Protein AF-A0A2N7Y4T1-F1 (afdb_monomer)

Nearest PDB structures (foldseek):
  5k3w-assembly1_A  TM=9.916E-01  e=2.520E-07  Curtobacterium pusillum
  5k3w-assemb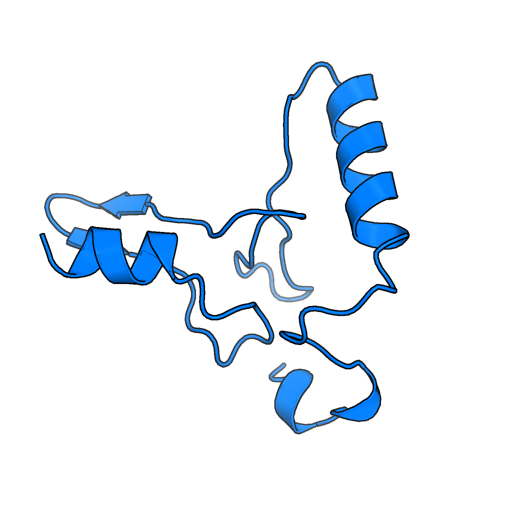ly1_B  TM=9.877E-01  e=3.490E-07  Curtobacterium pusillum
  6q1s-assembly1_A  TM=9.705E-01  e=4.529E-07  Mycobacterium tuberculosis H37Rv
  8pnw-assembly1_A  TM=9.786E-01  e=8.689E-07  Blastococcus saxo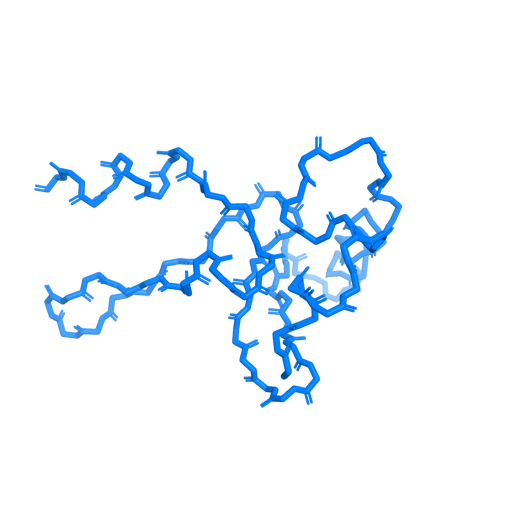bsidens
  3lul-assembly1_A  TM=9.421E-01  e=3.718E-04  Legionella pneumophila subsp. pneumophila str. Philadelphia 1

Foldseek 3Di:
DLCCVVPVVVVQQHPDPPLPVLVVQCVVCVVVVHRWDWDADPVGHTAQTSPGFDWDDDPNDIDGDDCSSRHHPDPVVVVVVVD

Structure (mmCIF, N/CA/C/O backbone):
data_AF-A0A2N7Y4T1-F1
#
_entry.id   AF-A0A2N7Y4T1-F1
#
loop_
_atom_site.group_PDB
_atom_site.id
_atom_site.type_symbol
_atom_site.label_atom_id
_atom_site.label_alt_id
_atom_site.label_comp_id
_atom_site.label_asym_id
_atom_site.label_entity_id
_atom_site.label_seq_id
_atom_site.pdbx_PDB_ins_code
_atom_site.Cartn_x
_atom_site.Cartn_y
_atom_site.Cartn_z
_atom_site.occupancy
_atom_site.B_iso_or_equiv
_atom_site.auth_seq_id
_atom_site.auth_comp_id
_atom_site.auth_asym_id
_atom_site.auth_atom_id
_atom_site.pdbx_PDB_model_num
ATOM 1 N N . VAL A 1 1 ? -0.579 8.129 -14.953 1.00 53.06 1 VAL A N 1
ATOM 2 C CA . VAL A 1 1 ? 0.436 7.660 -15.920 1.00 53.06 1 VAL A CA 1
ATOM 3 C C . VAL A 1 1 ? 0.978 6.347 -15.391 1.00 53.06 1 VAL A C 1
ATOM 5 O O . VAL A 1 1 ? 1.294 6.299 -14.212 1.00 53.06 1 VAL A O 1
ATOM 8 N N . ASP A 1 2 ? 1.053 5.288 -16.203 1.00 64.25 2 ASP A N 1
ATOM 9 C CA . ASP A 1 2 ? 1.769 4.057 -15.824 1.00 64.25 2 ASP A CA 1
ATOM 10 C C . ASP A 1 2 ? 3.276 4.367 -15.770 1.00 64.25 2 ASP A C 1
ATOM 12 O O . ASP A 1 2 ? 4.018 4.226 -16.746 1.00 64.25 2 ASP A O 1
ATOM 16 N N . LEU A 1 3 ? 3.699 4.943 -14.641 1.00 69.44 3 LEU A N 1
ATOM 17 C CA . LEU A 1 3 ? 5.089 5.298 -14.375 1.00 69.44 3 LEU A CA 1
ATOM 18 C C . LEU A 1 3 ? 5.942 4.042 -14.204 1.00 69.44 3 LEU A C 1
ATOM 20 O O . LEU A 1 3 ? 7.121 4.082 -14.545 1.00 69.44 3 LEU A O 1
ATOM 24 N N . SER A 1 4 ? 5.357 2.930 -13.750 1.00 72.94 4 SER A N 1
ATOM 25 C CA . SER A 1 4 ? 6.061 1.654 -13.630 1.00 72.94 4 SER A CA 1
ATOM 26 C C . SER A 1 4 ? 6.587 1.161 -14.976 1.00 72.94 4 SER A C 1
ATOM 28 O O . SER A 1 4 ? 7.756 0.790 -15.062 1.00 72.94 4 SER A O 1
ATOM 30 N N . ALA A 1 5 ? 5.786 1.228 -16.044 1.00 75.94 5 ALA A N 1
ATOM 31 C CA . ALA A 1 5 ? 6.234 0.824 -17.377 1.00 75.94 5 ALA A CA 1
ATOM 32 C C . ALA A 1 5 ? 7.186 1.842 -18.029 1.00 75.94 5 ALA A C 1
ATOM 34 O O . ALA A 1 5 ? 8.105 1.463 -18.754 1.00 75.94 5 ALA A O 1
ATOM 35 N N . ARG A 1 6 ? 6.976 3.145 -17.797 1.00 84.94 6 ARG A N 1
ATOM 36 C CA . ARG A 1 6 ? 7.729 4.214 -18.485 1.00 84.94 6 ARG A CA 1
ATOM 37 C C . ARG A 1 6 ? 9.029 4.622 -17.792 1.00 84.94 6 ARG A C 1
ATOM 39 O O . AR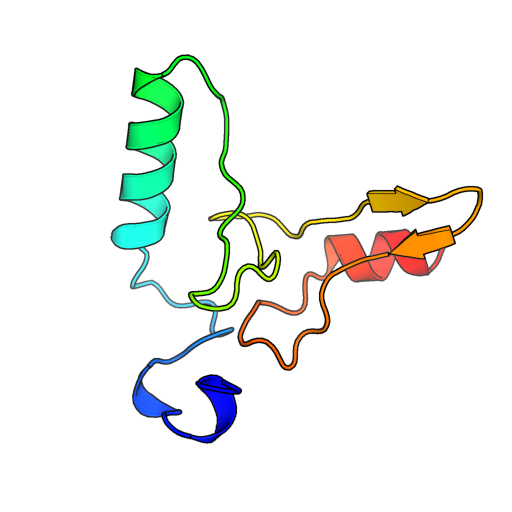G A 1 6 ? 9.879 5.228 -18.439 1.00 84.94 6 ARG A O 1
ATOM 46 N N . ALA A 1 7 ? 9.171 4.329 -16.503 1.00 89.25 7 ALA A N 1
ATOM 47 C CA . ALA A 1 7 ? 10.330 4.686 -15.691 1.00 89.25 7 ALA A CA 1
ATOM 48 C C . ALA A 1 7 ? 10.707 3.539 -14.729 1.00 89.25 7 ALA A C 1
ATOM 50 O O . ALA A 1 7 ? 10.668 3.716 -13.510 1.00 89.25 7 ALA A O 1
ATOM 51 N N . PRO A 1 8 ? 11.103 2.358 -15.245 1.00 88.69 8 PRO A N 1
ATOM 52 C CA . PRO A 1 8 ? 11.375 1.173 -14.423 1.00 88.69 8 PRO A CA 1
ATOM 53 C C . PRO A 1 8 ? 12.501 1.378 -13.395 1.00 88.69 8 PRO A C 1
ATOM 55 O O . PRO A 1 8 ? 12.523 0.723 -12.356 1.00 88.69 8 PRO A O 1
ATOM 58 N N . TRP A 1 9 ? 13.406 2.332 -13.631 1.00 93.56 9 TRP A N 1
ATOM 59 C CA . TRP A 1 9 ? 14.453 2.724 -12.679 1.00 93.56 9 TRP A CA 1
ATOM 60 C C . TRP A 1 9 ? 13.918 3.354 -11.382 1.00 93.56 9 TRP A C 1
ATOM 62 O O . TRP A 1 9 ? 14.680 3.494 -10.431 1.00 93.56 9 TRP A O 1
ATOM 72 N N . GLN A 1 10 ? 12.632 3.719 -11.318 1.00 92.38 1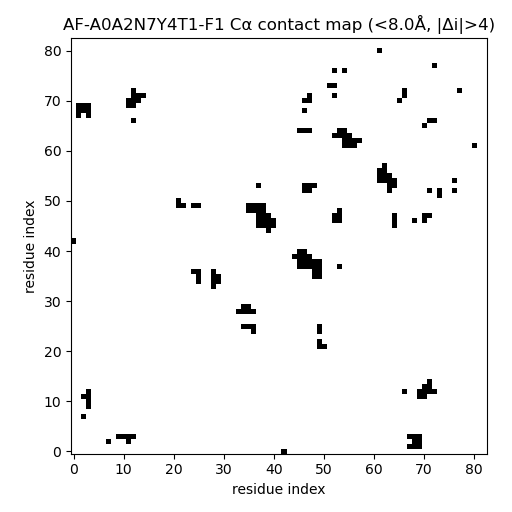0 GLN A N 1
ATOM 73 C CA . GLN A 1 10 ? 11.981 4.185 -10.087 1.00 92.38 10 GLN A CA 1
ATOM 74 C C . GLN A 1 10 ? 11.605 3.043 -9.132 1.00 92.38 10 GLN A C 1
ATOM 76 O O . GLN A 1 10 ? 11.245 3.308 -7.989 1.00 92.38 10 GLN A O 1
ATOM 81 N N . LEU A 1 11 ? 11.694 1.781 -9.576 1.00 93.00 11 LEU A N 1
ATOM 82 C CA . LEU A 1 11 ? 11.461 0.589 -8.748 1.00 93.00 11 LEU A CA 1
ATOM 83 C C . LEU A 1 11 ? 10.066 0.539 -8.089 1.00 93.00 11 LEU A C 1
ATOM 85 O O . LEU A 1 11 ? 9.897 -0.060 -7.025 1.00 93.00 11 LEU A O 1
ATOM 89 N N . LEU A 1 12 ? 9.059 1.156 -8.716 1.00 91.69 12 LEU A N 1
ATOM 90 C CA . LEU A 1 12 ? 7.674 1.110 -8.242 1.00 91.69 12 LEU A CA 1
ATOM 91 C C . LEU A 1 12 ? 7.182 -0.344 -8.181 1.00 91.69 12 LEU A C 1
ATOM 93 O O . LEU A 1 12 ? 7.429 -1.128 -9.096 1.00 91.69 12 LEU A O 1
ATOM 97 N N . GLY A 1 13 ? 6.513 -0.708 -7.089 1.00 91.44 13 GLY A N 1
ATOM 98 C CA . GLY A 1 13 ? 6.045 -2.072 -6.832 1.00 91.44 13 GLY A CA 1
ATOM 99 C C . GLY A 1 13 ? 7.140 -3.069 -6.431 1.00 91.44 13 GLY A C 1
ATOM 100 O O . GLY A 1 13 ? 6.837 -4.242 -6.227 1.00 91.44 13 GLY A O 1
ATOM 101 N N . ALA A 1 14 ? 8.403 -2.650 -6.283 1.00 94.44 14 ALA A N 1
ATOM 102 C CA . ALA A 1 14 ? 9.462 -3.510 -5.761 1.00 94.44 14 ALA A CA 1
ATOM 103 C C . ALA A 1 14 ? 9.563 -3.410 -4.231 1.00 94.44 14 ALA A C 1
ATOM 105 O O . ALA A 1 14 ? 9.602 -2.323 -3.651 1.00 94.44 14 ALA A O 1
ATOM 106 N N . LYS A 1 15 ? 9.691 -4.556 -3.552 1.00 96.31 15 LYS A N 1
ATOM 107 C CA . LYS A 1 15 ? 9.909 -4.595 -2.100 1.00 96.31 15 LYS A CA 1
ATOM 108 C C . LYS A 1 15 ? 11.389 -4.386 -1.783 1.00 96.31 15 LYS A C 1
ATOM 110 O O . LYS A 1 15 ? 12.132 -5.343 -1.586 1.00 96.31 15 LYS A O 1
ATOM 115 N N . THR A 1 16 ? 11.821 -3.130 -1.776 1.00 96.88 16 THR A N 1
ATOM 116 C CA . THR A 1 16 ? 13.226 -2.756 -1.553 1.00 96.88 16 THR A CA 1
ATOM 117 C C . THR A 1 16 ? 13.496 -2.338 -0.105 1.00 96.88 16 THR A C 1
ATOM 119 O O . THR A 1 16 ? 12.574 -2.114 0.677 1.00 96.88 16 THR A O 1
ATOM 122 N N . LEU A 1 17 ? 14.777 -2.196 0.250 1.00 98.00 17 LEU A N 1
ATOM 123 C CA . LEU A 1 17 ? 15.192 -1.568 1.511 1.00 98.00 17 LEU A CA 1
ATOM 124 C C . LEU A 1 17 ? 15.126 -0.031 1.469 1.00 98.00 17 LEU A C 1
ATOM 126 O O . LEU A 1 17 ? 15.253 0.606 2.514 1.00 98.00 17 LEU A O 1
ATOM 130 N N . SER A 1 18 ? 14.911 0.575 0.296 1.00 97.50 18 SER A N 1
ATOM 131 C CA . SER A 1 18 ? 14.816 2.029 0.105 1.00 97.50 18 SER A CA 1
ATOM 132 C C . SER A 1 18 ? 13.477 2.573 0.622 1.00 97.50 18 SER A C 1
ATOM 134 O O . SER A 1 18 ? 12.654 3.081 -0.129 1.00 97.50 18 SER A O 1
ATOM 136 N N . TYR A 1 19 ? 13.252 2.449 1.931 1.00 97.25 19 TYR A N 1
ATOM 137 C CA . TYR A 1 19 ? 11.961 2.652 2.599 1.00 97.25 19 TYR A CA 1
ATOM 138 C C . TYR A 1 19 ? 11.834 4.006 3.315 1.00 97.25 19 TYR A C 1
ATOM 140 O O . TYR A 1 19 ? 10.912 4.218 4.103 1.00 97.25 19 TYR A O 1
ATOM 148 N N . ALA A 1 20 ? 12.760 4.938 3.075 1.00 98.38 20 ALA A N 1
ATOM 149 C CA . ALA A 1 20 ? 12.800 6.222 3.777 1.00 98.38 20 ALA A CA 1
ATOM 150 C C . ALA A 1 20 ? 11.478 7.004 3.650 1.00 98.38 20 ALA A C 1
ATOM 152 O O . ALA A 1 20 ? 10.972 7.507 4.654 1.00 98.38 20 ALA A O 1
ATOM 153 N N . THR A 1 21 ? 10.888 7.044 2.450 1.00 97.31 21 THR A N 1
ATOM 154 C CA . THR A 1 21 ? 9.605 7.716 2.184 1.00 97.31 21 THR A CA 1
ATOM 155 C C . THR A 1 21 ? 8.445 7.031 2.904 1.00 97.31 21 THR A C 1
ATOM 157 O O . THR A 1 21 ? 7.650 7.703 3.555 1.00 97.31 21 THR A O 1
ATOM 160 N N . ASN A 1 22 ? 8.389 5.696 2.882 1.00 98.12 22 ASN A N 1
ATOM 161 C CA . ASN A 1 22 ? 7.398 4.896 3.607 1.00 98.12 22 ASN A CA 1
ATOM 162 C C . ASN A 1 22 ? 7.446 5.205 5.111 1.00 98.12 22 ASN A C 1
ATOM 164 O O . ASN A 1 22 ? 6.423 5.485 5.732 1.00 98.12 22 ASN A O 1
ATOM 168 N N . MET A 1 23 ? 8.650 5.228 5.691 1.00 98.44 23 MET A N 1
ATOM 169 C CA . MET A 1 23 ? 8.836 5.535 7.111 1.00 98.44 23 MET A CA 1
ATOM 170 C C . MET A 1 23 ? 8.527 6.998 7.441 1.00 98.44 23 MET A C 1
ATOM 172 O O . MET A 1 23 ? 8.031 7.288 8.528 1.00 98.44 23 MET A O 1
ATOM 176 N N . ALA A 1 24 ? 8.814 7.930 6.530 1.00 98.75 24 ALA A N 1
ATOM 177 C CA . ALA A 1 24 ? 8.447 9.333 6.693 1.00 98.75 24 ALA A CA 1
ATOM 178 C C . ALA A 1 24 ? 6.925 9.528 6.701 1.00 98.75 24 ALA A C 1
ATOM 180 O O . ALA A 1 24 ? 6.422 10.255 7.554 1.00 98.75 24 ALA A O 1
ATOM 181 N N . ALA A 1 25 ? 6.201 8.836 5.820 1.00 98.69 25 ALA A N 1
ATOM 182 C CA . ALA A 1 25 ? 4.746 8.900 5.758 1.00 98.69 25 ALA A CA 1
ATOM 183 C C . ALA A 1 25 ? 4.082 8.373 7.043 1.00 98.69 25 ALA A C 1
ATOM 185 O O . ALA A 1 25 ? 3.162 9.004 7.556 1.00 98.69 25 ALA A O 1
ATOM 186 N N . LEU A 1 26 ? 4.609 7.293 7.632 1.00 98.75 26 LEU A N 1
ATOM 187 C CA . LEU A 1 26 ? 4.138 6.789 8.931 1.00 98.75 26 LEU A CA 1
ATOM 188 C C . LEU A 1 26 ? 4.372 7.794 10.070 1.00 98.75 26 LEU A C 1
ATOM 190 O O . LEU A 1 26 ? 3.491 8.004 10.898 1.00 98.75 26 LEU A O 1
ATOM 194 N N . ARG A 1 27 ? 5.538 8.458 10.109 1.00 98.69 27 ARG A N 1
ATOM 195 C CA . ARG A 1 27 ? 5.795 9.520 11.103 1.00 98.69 27 ARG A CA 1
ATOM 196 C C . ARG A 1 27 ? 4.854 10.709 10.921 1.00 98.69 27 ARG A C 1
ATOM 198 O O . ARG A 1 27 ? 4.407 11.286 11.906 1.00 98.69 27 ARG A O 1
ATOM 205 N N . TYR A 1 28 ? 4.563 11.073 9.674 1.00 98.62 28 TYR A N 1
ATOM 206 C CA . TYR A 1 28 ? 3.590 12.116 9.367 1.00 98.62 28 TYR A CA 1
ATOM 207 C C . TYR A 1 28 ? 2.189 11.749 9.876 1.00 98.62 28 TYR A C 1
ATOM 209 O O . TYR A 1 28 ? 1.570 12.572 10.545 1.00 98.62 28 TYR A O 1
ATOM 217 N N . ALA A 1 29 ? 1.733 10.513 9.643 1.00 98.69 29 ALA A N 1
ATOM 218 C CA . ALA A 1 29 ? 0.456 10.014 10.162 1.00 98.69 29 ALA A CA 1
ATOM 219 C C . ALA A 1 29 ? 0.394 10.106 11.691 1.00 98.69 29 ALA A C 1
ATOM 221 O O . ALA A 1 29 ? -0.536 10.694 12.242 1.00 98.69 29 ALA A O 1
ATOM 222 N N . ALA A 1 30 ? 1.442 9.621 12.363 1.00 98.62 30 ALA A N 1
ATOM 223 C CA . ALA A 1 30 ? 1.531 9.630 13.818 1.00 98.62 30 ALA A CA 1
ATOM 224 C C . ALA A 1 30 ? 1.454 11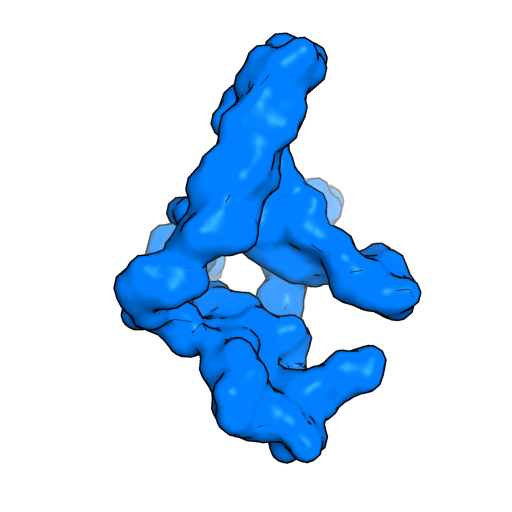.053 14.399 1.00 98.62 30 ALA A C 1
ATOM 226 O O . ALA A 1 30 ? 0.762 11.280 15.389 1.00 98.62 30 ALA A O 1
ATOM 227 N N . ASN A 1 31 ? 2.094 12.037 13.755 1.00 98.62 31 ASN A N 1
ATOM 228 C CA . ASN A 1 31 ? 2.023 13.444 14.168 1.00 98.62 31 ASN A CA 1
ATOM 229 C C . ASN A 1 31 ? 0.613 14.049 14.049 1.00 98.62 31 ASN A C 1
ATOM 231 O O . ASN A 1 31 ? 0.329 15.055 14.695 1.00 98.62 31 ASN A O 1
ATOM 235 N N . LEU A 1 32 ? -0.259 13.456 13.231 1.00 98.50 32 LEU A N 1
ATOM 236 C CA . LEU A 1 32 ? -1.663 13.841 13.082 1.00 98.50 32 LEU A CA 1
ATOM 237 C C . LEU A 1 32 ? -2.615 12.972 13.922 1.00 98.50 32 LEU A C 1
ATOM 239 O O . LEU A 1 32 ? -3.829 13.130 13.817 1.00 98.50 32 LEU A O 1
ATOM 243 N N . GLY A 1 33 ? -2.086 12.062 14.748 1.00 98.50 33 GLY A N 1
ATOM 244 C CA . GLY A 1 33 ? -2.884 11.132 15.548 1.00 98.50 33 GLY A CA 1
ATOM 245 C C . GLY A 1 33 ? -3.499 9.980 14.745 1.00 98.50 33 GLY A C 1
ATOM 246 O O . GLY A 1 33 ? -4.485 9.402 15.193 1.00 98.50 33 GLY A O 1
ATOM 247 N N . ALA A 1 34 ? -2.949 9.661 13.569 1.00 98.62 34 ALA A N 1
ATOM 248 C CA . ALA A 1 34 ? -3.364 8.535 12.735 1.00 98.62 34 ALA A CA 1
ATOM 249 C C . ALA A 1 34 ? -2.328 7.396 12.761 1.00 98.62 34 ALA A C 1
ATOM 251 O O . ALA A 1 34 ? -1.126 7.637 12.883 1.00 98.62 34 ALA A O 1
ATOM 252 N N . ASP A 1 35 ? -2.791 6.155 12.595 1.00 98.38 35 ASP A N 1
ATOM 253 C CA . ASP A 1 35 ? -1.941 4.957 12.698 1.00 98.38 35 ASP A CA 1
ATOM 254 C C . ASP A 1 35 ? -1.207 4.590 11.397 1.00 98.38 35 ASP A C 1
ATOM 256 O O . ASP A 1 35 ? -0.139 3.974 11.427 1.00 98.38 35 ASP A O 1
ATOM 260 N N . ASP A 1 36 ? -1.783 4.935 10.244 1.00 98.44 36 ASP A N 1
ATOM 261 C CA . ASP A 1 36 ? -1.248 4.585 8.927 1.00 98.44 36 ASP A CA 1
ATOM 262 C C . ASP A 1 36 ? -1.696 5.598 7.858 1.00 98.44 36 ASP A C 1
ATOM 264 O O . ASP A 1 36 ? -2.462 6.527 8.132 1.00 98.44 36 ASP A O 1
ATOM 268 N N . VAL A 1 37 ? -1.219 5.418 6.627 1.00 98.44 37 VAL A N 1
ATOM 269 C CA . VAL A 1 37 ? -1.617 6.218 5.463 1.00 98.44 37 VAL A CA 1
ATOM 270 C C . VAL A 1 37 ? -2.019 5.341 4.287 1.00 98.44 37 VAL A C 1
ATOM 272 O O . VAL A 1 37 ? -1.614 4.187 4.167 1.00 98.44 37 VAL A O 1
ATOM 275 N N . ILE A 1 38 ? -2.755 5.945 3.359 1.00 98.25 38 ILE A N 1
ATOM 276 C CA . ILE A 1 38 ? -2.969 5.423 2.013 1.00 98.25 38 ILE A CA 1
ATOM 277 C C . ILE A 1 38 ? -2.295 6.390 1.044 1.00 98.25 38 ILE A C 1
ATOM 279 O O . ILE A 1 38 ? -2.611 7.582 1.043 1.00 98.25 38 ILE A O 1
ATOM 283 N N . PHE A 1 39 ? -1.368 5.896 0.221 1.00 97.25 39 PHE A N 1
ATOM 284 C CA . PHE A 1 39 ? -0.800 6.705 -0.850 1.00 97.25 39 PHE A CA 1
ATOM 285 C C . PHE A 1 39 ? -1.805 6.895 -1.985 1.00 97.25 39 PHE A C 1
ATOM 287 O O . PHE A 1 39 ? -2.603 6.012 -2.305 1.00 97.25 39 PHE A O 1
ATOM 294 N N . VAL A 1 40 ? -1.726 8.061 -2.620 1.00 96.12 40 VAL A N 1
ATOM 295 C CA . VAL A 1 40 ? -2.537 8.432 -3.777 1.00 96.12 40 VAL A CA 1
ATOM 296 C C . VAL A 1 40 ? -1.594 8.870 -4.892 1.00 96.12 40 VAL A C 1
ATOM 298 O O . VAL A 1 40 ? -0.626 9.590 -4.641 1.00 96.12 40 VAL A O 1
ATOM 301 N N . SER A 1 41 ? -1.848 8.413 -6.117 1.00 91.50 41 SER A N 1
ATOM 302 C CA . SER A 1 41 ? -1.081 8.825 -7.290 1.00 91.50 41 SER A CA 1
ATOM 303 C C . SER A 1 41 ? -1.333 10.299 -7.619 1.00 91.50 41 SER A C 1
ATOM 305 O O . SER A 1 41 ? -2.326 10.893 -7.200 1.00 91.50 41 SER A O 1
ATOM 307 N N . SER A 1 42 ? -0.472 10.899 -8.439 1.00 89.06 42 SER A N 1
ATOM 308 C CA . SER A 1 42 ? -0.661 12.271 -8.931 1.00 89.06 42 SER A CA 1
ATOM 309 C C . SER A 1 42 ? -1.966 12.478 -9.712 1.00 89.06 42 SER A C 1
ATOM 311 O O . SER A 1 42 ? -2.425 13.605 -9.855 1.00 89.06 42 SER A O 1
ATOM 313 N N . GLU A 1 43 ? -2.571 11.402 -10.216 1.00 89.06 43 GLU A N 1
ATOM 314 C CA . GLU A 1 43 ? -3.861 11.407 -10.913 1.00 89.06 43 GLU A CA 1
ATOM 315 C C . GLU A 1 43 ? -5.053 11.155 -9.979 1.00 89.06 43 GLU A C 1
ATOM 317 O O . GLU A 1 43 ? -6.179 11.030 -10.451 1.00 89.06 43 GLU A O 1
ATOM 322 N N . GLY A 1 44 ? -4.823 11.055 -8.667 1.00 92.44 44 GLY A N 1
ATOM 323 C CA . GLY A 1 44 ? -5.879 10.843 -7.679 1.00 92.44 44 GLY A CA 1
ATOM 324 C C . GLY A 1 44 ? -6.285 9.381 -7.476 1.00 92.44 44 GLY A C 1
ATOM 325 O O . GLY A 1 44 ? -7.300 9.125 -6.831 1.00 92.44 44 GLY A O 1
ATOM 326 N N . ASN A 1 45 ? -5.524 8.411 -7.997 1.00 92.62 45 ASN A N 1
ATOM 327 C CA . ASN A 1 45 ? -5.826 6.990 -7.798 1.00 92.62 45 ASN A CA 1
ATOM 328 C C . ASN A 1 45 ? -5.281 6.489 -6.460 1.00 92.62 45 ASN A C 1
ATOM 330 O O . ASN A 1 45 ? -4.147 6.795 -6.100 1.00 92.62 45 ASN A O 1
ATOM 334 N N . VAL A 1 46 ? -6.061 5.671 -5.753 1.00 95.88 46 VAL A N 1
ATOM 335 C CA . VAL A 1 46 ? -5.595 4.964 -4.552 1.00 95.88 46 VAL A CA 1
ATOM 336 C C . VAL A 1 46 ? -4.510 3.955 -4.930 1.00 95.88 46 VAL A C 1
ATOM 338 O O . VAL A 1 46 ? -4.700 3.175 -5.860 1.00 95.88 46 VAL A O 1
ATOM 341 N N . LEU A 1 47 ? -3.405 3.961 -4.184 1.00 95.94 47 LEU A N 1
ATOM 342 C CA . LEU A 1 47 ? -2.292 3.023 -4.325 1.00 95.94 47 LEU A CA 1
ATOM 343 C C . LEU A 1 47 ? -2.290 2.022 -3.153 1.00 95.94 47 LEU A C 1
ATOM 345 O O . LEU A 1 47 ? -3.240 1.270 -2.960 1.00 95.94 47 LEU A O 1
ATOM 349 N N . GLU A 1 48 ? -1.229 2.004 -2.353 1.00 97.56 48 GLU A N 1
ATOM 350 C CA . GLU A 1 48 ? -1.065 1.122 -1.199 1.00 97.56 48 GLU A CA 1
ATOM 351 C C . GLU A 1 48 ? -0.697 1.920 0.058 1.00 97.56 48 GLU A C 1
ATOM 353 O O . GLU A 1 48 ? -0.425 3.123 -0.003 1.00 97.56 48 GLU A O 1
ATOM 358 N N . GLY A 1 49 ? -0.712 1.261 1.214 1.00 98.19 49 GLY A N 1
ATOM 359 C CA . GLY A 1 49 ? -0.101 1.809 2.416 1.00 98.19 49 GLY A CA 1
ATOM 360 C C . GLY A 1 49 ? 1.413 1.560 2.424 1.00 98.19 49 GLY A C 1
ATOM 361 O O . GLY A 1 49 ? 1.927 0.740 1.662 1.00 98.19 49 GLY A O 1
ATOM 362 N N . PRO A 1 50 ? 2.177 2.196 3.325 1.00 97.81 50 PRO A N 1
ATOM 363 C CA . PRO A 1 50 ? 3.626 2.033 3.405 1.00 97.81 50 PRO A CA 1
ATOM 364 C C . PRO A 1 50 ? 4.067 0.581 3.641 1.00 97.81 50 PRO A C 1
ATOM 366 O O . PRO A 1 50 ? 5.191 0.215 3.288 1.00 97.81 50 PRO A O 1
ATOM 369 N N . ARG A 1 51 ? 3.218 -0.235 4.282 1.00 97.44 51 ARG A N 1
ATOM 370 C CA . ARG A 1 51 ? 3.485 -1.637 4.657 1.00 97.44 51 ARG A CA 1
ATOM 371 C C . ARG A 1 51 ? 2.273 -2.556 4.441 1.00 97.44 51 ARG A C 1
ATOM 373 O O . ARG A 1 51 ? 2.236 -3.645 5.010 1.00 97.44 51 ARG A O 1
ATOM 380 N N . SER A 1 52 ? 1.282 -2.121 3.671 1.00 98.19 52 SER A N 1
ATOM 381 C CA . SER A 1 52 ? -0.042 -2.747 3.593 1.00 98.19 52 SER A CA 1
ATOM 382 C C . SER A 1 52 ? -0.674 -2.521 2.219 1.00 98.19 52 SER A C 1
ATOM 384 O O . SER A 1 52 ? -0.353 -1.554 1.538 1.00 98.19 52 SER A O 1
ATOM 386 N N . THR A 1 53 ? -1.590 -3.399 1.808 1.00 98.06 53 THR A N 1
ATOM 387 C CA . THR A 1 53 ? -2.401 -3.230 0.589 1.00 98.06 53 THR A CA 1
ATOM 388 C C . THR A 1 53 ? -3.786 -2.706 0.967 1.00 98.06 53 THR A C 1
ATOM 390 O O . THR A 1 53 ? -4.309 -3.062 2.023 1.00 98.06 53 THR A O 1
ATOM 393 N N . VAL A 1 54 ? -4.404 -1.891 0.108 1.00 98.06 54 VAL A N 1
ATOM 394 C CA . VAL A 1 54 ? -5.768 -1.388 0.326 1.00 98.06 54 VAL A CA 1
ATOM 395 C C . VAL A 1 54 ? -6.792 -2.347 -0.272 1.00 98.06 54 VAL A C 1
ATOM 397 O O . VAL A 1 54 ? -6.717 -2.700 -1.449 1.00 98.06 54 VAL A O 1
ATOM 400 N N . VAL A 1 55 ? -7.786 -2.724 0.526 1.00 97.81 55 VAL A N 1
ATOM 401 C CA . VAL A 1 55 ? -8.979 -3.444 0.075 1.00 97.81 55 VAL A CA 1
ATOM 402 C C . VAL A 1 55 ? -10.198 -2.682 0.569 1.00 97.81 55 VAL A C 1
ATOM 404 O O . VAL A 1 55 ? -10.244 -2.261 1.723 1.00 97.81 55 VAL A O 1
ATOM 407 N N . ILE A 1 56 ? -11.186 -2.510 -0.301 1.00 97.75 56 ILE A N 1
ATOM 408 C CA . ILE A 1 56 ? -12.501 -1.991 0.066 1.00 97.75 56 ILE A CA 1
ATOM 409 C C . ILE A 1 56 ? -13.566 -3.041 -0.238 1.00 97.75 56 ILE A C 1
ATOM 411 O O . ILE A 1 56 ? -13.401 -3.878 -1.127 1.00 97.75 56 ILE A O 1
ATOM 415 N N . VAL A 1 57 ? -14.687 -2.948 0.467 1.00 97.62 57 VAL A N 1
ATOM 416 C CA . VAL A 1 57 ? -15.921 -3.653 0.121 1.00 97.62 57 VAL A CA 1
ATOM 417 C C . VAL A 1 57 ? -16.874 -2.627 -0.473 1.00 97.62 57 VAL A C 1
ATOM 419 O O . VAL A 1 57 ? -17.146 -1.598 0.147 1.00 97.62 57 VAL A O 1
ATOM 422 N N . ARG A 1 58 ? -17.390 -2.902 -1.670 1.00 97.50 58 ARG A N 1
ATOM 423 C CA . ARG A 1 58 ? -18.524 -2.172 -2.238 1.00 97.50 58 ARG A CA 1
ATOM 424 C C . ARG A 1 58 ? -19.637 -3.169 -2.504 1.00 97.50 58 ARG A C 1
ATOM 426 O O . ARG A 1 58 ? -19.439 -4.126 -3.249 1.00 97.50 58 ARG A O 1
ATOM 433 N N . ASP A 1 59 ? -20.774 -2.958 -1.855 1.00 96.25 59 ASP A N 1
ATOM 434 C CA . ASP A 1 59 ? -21.880 -3.911 -1.798 1.00 96.25 59 ASP A CA 1
ATOM 435 C C . ASP A 1 59 ? -21.413 -5.281 -1.284 1.00 96.25 59 ASP A C 1
ATOM 437 O O . ASP A 1 59 ? -21.145 -5.445 -0.096 1.00 96.25 59 ASP A O 1
ATOM 441 N N . ARG A 1 60 ? -21.282 -6.265 -2.176 1.00 95.06 60 ARG A N 1
ATOM 442 C CA . ARG A 1 60 ? -20.807 -7.622 -1.868 1.00 95.06 60 ARG A CA 1
ATOM 443 C C . ARG A 1 60 ? -19.522 -7.982 -2.615 1.00 95.06 60 ARG A C 1
ATOM 445 O O . ARG A 1 60 ? -19.205 -9.159 -2.747 1.00 95.06 60 ARG A O 1
ATOM 452 N N . THR A 1 61 ? -18.802 -6.979 -3.107 1.00 96.44 61 THR A N 1
ATOM 453 C CA . THR A 1 61 ? -17.624 -7.156 -3.957 1.00 96.44 61 THR A CA 1
ATOM 454 C C . THR A 1 61 ? -16.387 -6.598 -3.265 1.00 96.44 61 THR A C 1
ATOM 456 O O . THR A 1 61 ? -16.363 -5.429 -2.869 1.00 96.44 61 THR A O 1
ATOM 459 N N . LEU A 1 62 ? -15.348 -7.428 -3.147 1.00 97.44 62 LEU A N 1
ATOM 460 C CA . LEU A 1 62 ? -14.012 -6.990 -2.746 1.00 97.44 62 LEU A CA 1
ATOM 461 C C . LEU A 1 62 ? -13.318 -6.299 -3.920 1.00 97.44 62 LEU A C 1
ATOM 463 O O . LEU A 1 62 ? -13.309 -6.806 -5.041 1.00 97.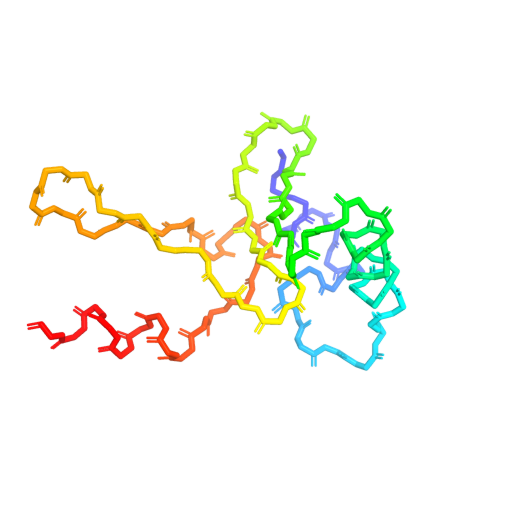44 62 LEU A O 1
ATOM 467 N N . ILE A 1 63 ? -12.732 -5.135 -3.656 1.00 97.06 63 ILE A N 1
ATOM 468 C CA . ILE A 1 63 ? -12.037 -4.324 -4.657 1.00 97.06 63 ILE A CA 1
ATOM 469 C C . ILE A 1 63 ? -10.685 -3.904 -4.082 1.00 97.06 63 ILE A C 1
ATOM 471 O O . ILE A 1 63 ? -10.593 -3.468 -2.936 1.00 97.06 63 ILE A O 1
ATOM 475 N N . THR A 1 64 ? -9.632 -4.013 -4.887 1.00 97.50 64 THR A N 1
ATOM 476 C CA . THR A 1 64 ? -8.279 -3.544 -4.564 1.00 97.50 64 THR A CA 1
ATOM 477 C C . THR A 1 64 ? -7.686 -2.831 -5.784 1.00 97.50 64 THR A C 1
ATOM 479 O O . THR A 1 64 ? -8.101 -3.136 -6.910 1.00 97.50 64 THR A O 1
ATOM 482 N N . PRO A 1 65 ? -6.758 -1.873 -5.617 1.00 95.75 65 PRO A N 1
ATOM 483 C CA . PRO A 1 65 ? -6.083 -1.257 -6.753 1.00 95.75 65 PRO A CA 1
ATOM 484 C C . PRO A 1 65 ? -5.301 -2.287 -7.591 1.00 95.75 65 PRO A C 1
ATOM 486 O O . PRO A 1 65 ? -4.717 -3.222 -7.041 1.00 95.75 65 PRO A O 1
ATOM 489 N N . PRO A 1 66 ? -5.271 -2.150 -8.929 1.00 91.44 66 PRO A N 1
ATOM 490 C CA . PRO A 1 66 ? -4.576 -3.098 -9.789 1.00 91.44 66 PRO A CA 1
ATOM 491 C C . PRO A 1 66 ? -3.044 -2.962 -9.658 1.00 91.44 66 PRO A C 1
ATOM 493 O O . PRO A 1 66 ? -2.531 -1.842 -9.733 1.00 91.44 66 PRO A O 1
ATOM 496 N N . PRO A 1 67 ? -2.280 -4.074 -9.579 1.00 86.38 67 PRO A N 1
ATOM 497 C CA . PRO A 1 67 ? -0.818 -4.042 -9.419 1.00 86.38 67 PRO A CA 1
ATOM 498 C C . PRO A 1 67 ? -0.056 -3.271 -10.503 1.00 86.38 67 PRO A C 1
ATOM 500 O O . PRO A 1 67 ? 1.020 -2.737 -10.247 1.00 86.38 67 PRO A O 1
ATOM 503 N N . ALA A 1 68 ? -0.632 -3.162 -11.705 1.00 85.00 68 ALA A N 1
ATOM 504 C CA . ALA A 1 68 ? -0.083 -2.376 -12.811 1.00 85.00 68 ALA A CA 1
ATOM 505 C C . ALA A 1 68 ? 0.063 -0.870 -12.496 1.00 85.00 68 ALA A C 1
ATOM 507 O O . ALA A 1 68 ? 0.649 -0.140 -13.284 1.00 85.00 68 ALA A O 1
ATOM 508 N N . GLN A 1 69 ? -0.446 -0.390 -11.354 1.00 86.44 69 GLN A N 1
ATOM 509 C CA . GLN A 1 69 ? -0.239 0.981 -10.871 1.00 86.44 69 GLN A CA 1
ATOM 510 C C . GLN A 1 69 ? 1.075 1.173 -10.093 1.00 86.44 69 GLN A C 1
ATOM 512 O O . GLN A 1 69 ? 1.285 2.229 -9.500 1.00 86.44 69 GLN A O 1
ATOM 517 N N . GLY A 1 70 ? 1.971 0.182 -10.100 1.00 89.56 70 GLY A N 1
ATOM 518 C CA . GLY A 1 70 ? 3.278 0.287 -9.452 1.00 89.56 70 GLY A CA 1
ATOM 519 C C . GLY A 1 70 ? 3.223 0.075 -7.938 1.00 89.56 70 GLY A C 1
ATOM 520 O O . GLY A 1 70 ? 3.970 0.723 -7.207 1.00 89.56 70 GLY A O 1
ATOM 521 N N . ILE A 1 71 ? 2.348 -0.825 -7.483 1.00 94.50 71 ILE A N 1
ATOM 522 C CA . ILE A 1 71 ? 2.220 -1.247 -6.080 1.00 94.50 71 ILE A CA 1
ATOM 523 C C . ILE A 1 71 ? 2.588 -2.722 -5.912 1.00 94.50 71 ILE A C 1
ATOM 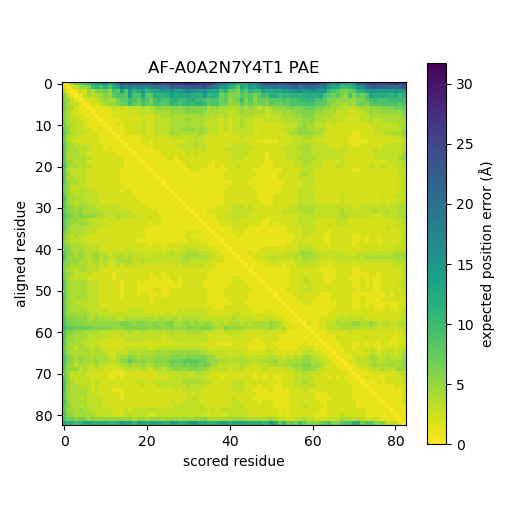525 O O . ILE A 1 71 ? 2.635 -3.479 -6.886 1.00 94.50 71 ILE A O 1
ATOM 529 N N . LEU A 1 72 ? 2.837 -3.153 -4.675 1.00 95.88 72 LEU A N 1
ATOM 530 C CA . LEU A 1 72 ? 3.139 -4.553 -4.393 1.00 95.88 72 LEU A CA 1
ATOM 531 C C . LEU A 1 72 ? 1.928 -5.470 -4.620 1.00 95.88 72 LEU A C 1
ATOM 533 O O . LEU A 1 72 ? 0.806 -5.187 -4.200 1.00 95.88 72 LEU A O 1
ATOM 537 N N . MET A 1 73 ? 2.183 -6.649 -5.196 1.00 94.94 73 MET A N 1
ATOM 538 C CA . MET A 1 73 ? 1.216 -7.752 -5.227 1.00 94.94 73 MET A CA 1
ATOM 539 C C . MET A 1 73 ? 1.153 -8.423 -3.846 1.00 94.94 73 MET A C 1
ATOM 541 O O . MET A 1 73 ? 1.866 -9.391 -3.575 1.00 94.94 73 MET A O 1
ATOM 545 N N . GLY A 1 74 ? 0.339 -7.872 -2.944 1.00 96.38 74 GLY A N 1
ATOM 546 C CA . GLY A 1 74 ? 0.235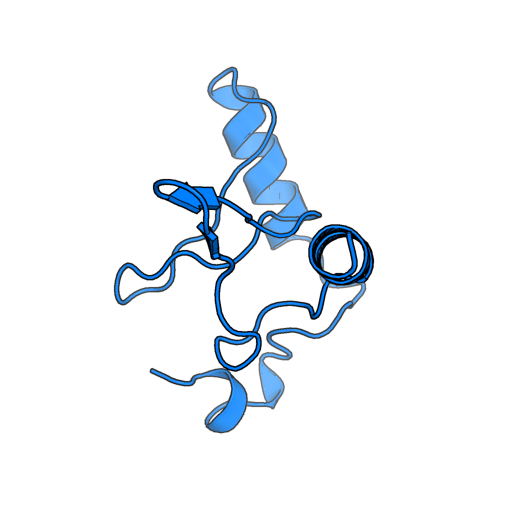 -8.326 -1.557 1.00 96.38 74 GLY A CA 1
ATOM 547 C C . GLY A 1 74 ? -0.294 -9.759 -1.424 1.00 96.38 74 GLY A C 1
ATOM 548 O O . GLY A 1 74 ? -1.415 -10.061 -1.824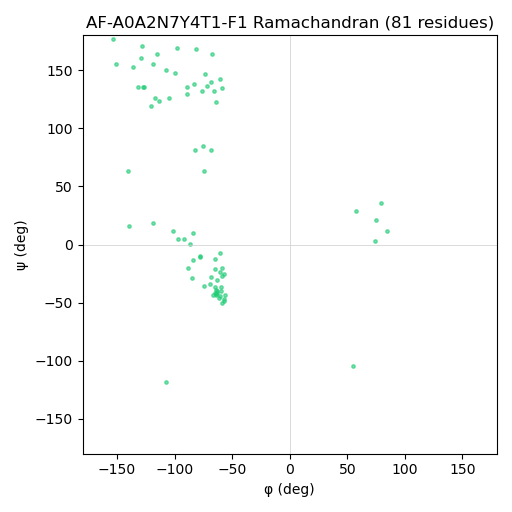 1.00 96.38 74 GLY A O 1
ATOM 549 N N . THR A 1 75 ? 0.473 -10.645 -0.783 1.00 97.62 75 THR A N 1
ATOM 550 C CA . THR A 1 75 ? 0.053 -12.039 -0.541 1.00 97.62 75 THR A CA 1
ATOM 551 C C . THR A 1 75 ? -1.153 -12.134 0.393 1.00 97.62 75 THR A C 1
ATOM 553 O O . THR A 1 75 ? -2.029 -12.959 0.161 1.00 97.62 75 THR A O 1
ATOM 556 N N . THR A 1 76 ? -1.245 -11.263 1.404 1.00 97.75 76 THR A N 1
ATOM 557 C CA . THR A 1 76 ? -2.404 -11.186 2.309 1.00 97.75 76 THR A CA 1
ATOM 558 C C . THR A 1 76 ? -3.673 -10.770 1.572 1.00 97.75 76 THR A C 1
ATOM 560 O O . THR A 1 76 ? -4.727 -11.356 1.794 1.00 97.75 76 THR A O 1
ATOM 563 N N . GLN A 1 77 ? -3.577 -9.787 0.670 1.00 97.50 77 GLN A N 1
ATOM 564 C CA . GLN A 1 77 ? -4.713 -9.381 -0.158 1.00 97.50 77 GLN A CA 1
ATOM 565 C C . GLN A 1 77 ? -5.142 -10.526 -1.079 1.00 97.50 77 GLN A C 1
ATOM 567 O O . GLN A 1 77 ? -6.335 -10.790 -1.181 1.00 97.50 77 GLN A O 1
ATOM 572 N N . ARG A 1 78 ? -4.189 -11.233 -1.702 1.00 96.88 78 ARG A N 1
ATOM 573 C CA . ARG A 1 78 ? -4.497 -12.405 -2.529 1.00 96.88 78 ARG A CA 1
ATOM 574 C C . ARG A 1 78 ? -5.221 -13.486 -1.729 1.00 96.88 78 ARG A C 1
ATOM 576 O O . ARG A 1 78 ? -6.283 -13.918 -2.147 1.00 96.88 78 ARG A O 1
ATOM 583 N N . ALA A 1 79 ? -4.693 -13.852 -0.562 1.00 97.75 79 ALA A N 1
ATOM 584 C CA . ALA A 1 79 ? -5.316 -14.848 0.304 1.00 97.75 79 ALA A CA 1
ATOM 585 C C . ALA A 1 79 ? -6.731 -14.436 0.744 1.00 97.75 79 ALA A C 1
ATOM 587 O O . ALA A 1 79 ? -7.609 -15.283 0.821 1.00 97.75 79 ALA A O 1
ATOM 588 N N . LEU A 1 80 ? -6.969 -13.142 0.991 1.00 96.88 80 LEU A N 1
ATOM 589 C CA . LEU A 1 80 ? -8.301 -12.616 1.308 1.00 96.88 80 LEU A CA 1
ATOM 590 C C . LEU A 1 80 ? -9.301 -12.787 0.152 1.00 96.88 80 LEU A C 1
ATOM 592 O O . LEU A 1 80 ? -10.491 -12.914 0.409 1.00 96.88 80 LEU A O 1
ATOM 596 N N . PHE A 1 81 ? -8.840 -12.762 -1.101 1.00 96.25 81 PHE A N 1
ATOM 597 C CA . PHE A 1 81 ? -9.694 -12.895 -2.290 1.00 96.25 81 PHE A CA 1
ATOM 598 C C . PHE A 1 81 ? -10.001 -14.355 -2.650 1.00 96.25 81 PHE A C 1
ATOM 600 O O . PHE A 1 81 ? -10.898 -14.596 -3.453 1.00 96.25 81 PHE A O 1
ATOM 607 N N . ASP A 1 82 ? -9.273 -15.308 -2.067 1.00 95.31 82 ASP A N 1
ATOM 608 C CA . ASP A 1 82 ? -9.483 -16.746 -2.264 1.00 95.31 82 ASP A CA 1
ATOM 609 C C . ASP A 1 82 ? -10.541 -17.334 -1.295 1.00 95.31 82 ASP A C 1
ATOM 611 O O . ASP A 1 82 ? -10.805 -18.538 -1.334 1.00 95.31 82 ASP A O 1
ATOM 615 N N . VAL A 1 83 ? -11.127 -16.504 -0.419 1.00 84.56 83 VAL A N 1
ATOM 616 C CA . VAL A 1 83 ? -12.168 -16.863 0.570 1.00 84.56 83 VAL A CA 1
ATOM 617 C C . VAL A 1 83 ? -13.555 -16.504 0.048 1.00 84.56 83 VAL A C 1
ATOM 619 O O . VAL A 1 83 ? -14.466 -17.349 0.204 1.00 84.56 83 VAL A O 1
#

Mean predicted aligned error: 3.24 Å

Radius of gyration: 13.64 Å; Cα contacts (8 Å, |Δi|>4): 96; chains: 1; bounding box: 37×31×34 Å

Sequence (83 aa):
VDLSARAPWQLLGAKTLSYATNMAALRYAANLGADDVIFVSSEGNVLEGPRSTVVIVRDRTLITPPPAQGILMGTTQRALFDV

pLDDT: mean 93.78, std 7.92, range [53.06, 98.75]

Secondary structure (DSSP, 8-state):
--HHHH-GGG-TT---S--HHHHHHHHHHHHTT-S----B-TTS-B--BTTB---EEETTEEE---GGGT----HHHHHHHT-

Solvent-accessible surface area (backbone atoms only — not comparable to full-atom values): 5221 Å² total; per-residue (Å²): 126,62,49,37,82,75,42,58,91,71,46,53,40,57,95,64,88,87,43,66,66,42,54,48,50,40,52,54,22,47,77,72,78,38,91,61,57,73,43,62,46,100,85,70,45,69,52,34,30,75,89,47,75,53,74,48,77,56,96,94,41,82,46,59,64,64,51,80,74,30,38,64,83,46,65,68,60,52,58,62,72,77,110